Protein AF-I6F0M5-F1 (afdb_monomer)

Organism: NCBI:txid766140

Mean predicted aligned error: 5.58 Å

Structure (mmCIF, N/CA/C/O backbone):
data_AF-I6F0M5-F1
#
_entry.id   AF-I6F0M5-F1
#
loop_
_atom_site.group_PDB
_atom_site.id
_atom_site.type_symbol
_atom_site.label_atom_id
_atom_site.label_alt_id
_atom_site.label_comp_id
_atom_site.label_asym_id
_atom_site.label_entity_id
_atom_site.label_seq_id
_atom_site.pdbx_PDB_ins_code
_atom_site.Cartn_x
_atom_site.Cartn_y
_atom_site.Cartn_z
_atom_site.occupancy
_atom_site.B_iso_or_equiv
_atom_site.auth_seq_id
_atom_site.auth_comp_id
_atom_site.auth_asym_id
_atom_site.auth_atom_id
_atom_site.pdbx_PDB_model_num
ATOM 1 N N . MET A 1 1 ? 20.334 2.159 -29.868 1.00 82.06 1 MET A N 1
ATOM 2 C CA . MET A 1 1 ? 19.359 2.980 -29.120 1.00 82.06 1 MET A CA 1
ATOM 3 C C . MET A 1 1 ? 18.999 2.215 -27.858 1.00 82.06 1 MET A C 1
ATOM 5 O O . MET A 1 1 ? 18.694 1.036 -27.987 1.00 82.06 1 MET A O 1
ATOM 9 N N . LEU A 1 2 ? 19.105 2.826 -26.676 1.00 92.12 2 LEU A N 1
ATOM 10 C CA . LEU A 1 2 ? 18.750 2.194 -25.400 1.00 92.12 2 LEU A CA 1
ATOM 11 C C . LEU A 1 2 ? 17.432 2.790 -24.902 1.00 92.12 2 LEU A C 1
ATOM 13 O O . LEU A 1 2 ? 17.301 4.010 -24.867 1.00 92.12 2 LEU A O 1
ATOM 17 N N . TYR A 1 3 ? 16.492 1.931 -24.510 1.00 91.81 3 TYR A N 1
ATOM 18 C CA . TYR A 1 3 ? 15.221 2.330 -23.912 1.00 91.81 3 TYR A CA 1
ATOM 19 C C . TYR A 1 3 ? 15.143 1.799 -22.486 1.00 91.81 3 TYR A C 1
ATOM 21 O O . TYR A 1 3 ? 15.412 0.623 -22.245 1.00 91.81 3 TYR A O 1
ATOM 29 N N . ILE A 1 4 ? 14.784 2.681 -21.559 1.00 94.31 4 ILE A N 1
ATOM 30 C CA . ILE A 1 4 ? 14.603 2.372 -20.144 1.00 94.31 4 ILE A CA 1
ATOM 31 C C . ILE A 1 4 ? 13.148 2.686 -19.818 1.00 94.31 4 ILE A C 1
ATOM 33 O O . ILE A 1 4 ? 12.673 3.781 -20.120 1.00 94.31 4 ILE A O 1
ATOM 37 N N . PHE A 1 5 ? 12.460 1.721 -19.219 1.00 94.56 5 PHE A N 1
ATOM 38 C CA . PHE A 1 5 ? 11.086 1.864 -18.758 1.00 94.56 5 PHE A CA 1
ATOM 39 C C . PHE A 1 5 ? 11.051 1.575 -17.264 1.00 94.56 5 PHE A C 1
ATOM 41 O O . PHE A 1 5 ? 11.656 0.602 -16.813 1.00 94.56 5 PHE A O 1
ATOM 48 N N . ASP A 1 6 ? 10.347 2.419 -16.517 1.00 92.75 6 ASP A N 1
ATOM 49 C CA . ASP A 1 6 ? 9.994 2.107 -15.138 1.00 92.75 6 ASP A CA 1
ATOM 50 C C . ASP A 1 6 ? 8.960 0.970 -15.117 1.00 92.75 6 ASP A C 1
ATOM 52 O O . ASP A 1 6 ? 8.258 0.731 -16.102 1.00 92.75 6 ASP A O 1
ATOM 56 N N . LEU A 1 7 ? 8.878 0.235 -14.016 1.00 93.94 7 LEU A N 1
ATOM 57 C CA . LEU A 1 7 ? 7.943 -0.876 -13.889 1.00 93.94 7 LEU A CA 1
ATOM 58 C C . LEU A 1 7 ? 6.570 -0.376 -13.430 1.00 93.94 7 LEU A C 1
ATOM 60 O O . LEU A 1 7 ? 5.553 -0.637 -14.080 1.00 93.94 7 LEU A O 1
ATOM 64 N N . GLY A 1 8 ? 6.552 0.334 -12.302 1.00 91.31 8 GLY A N 1
ATOM 65 C CA . GLY A 1 8 ? 5.331 0.716 -11.606 1.00 91.31 8 GLY A CA 1
ATOM 66 C C . GLY A 1 8 ? 4.566 1.812 -12.331 1.00 91.31 8 GLY A C 1
ATOM 67 O O . GLY A 1 8 ? 5.096 2.882 -12.598 1.00 91.31 8 GLY A O 1
ATOM 68 N N . ASN A 1 9 ? 3.299 1.546 -12.637 1.00 90.88 9 ASN A N 1
ATOM 69 C CA . ASN A 1 9 ? 2.382 2.468 -13.306 1.00 90.88 9 ASN A CA 1
ATOM 70 C C . ASN A 1 9 ? 2.837 2.929 -14.710 1.00 90.88 9 ASN A C 1
ATOM 72 O O . ASN A 1 9 ? 2.286 3.882 -15.258 1.00 90.88 9 ASN A O 1
ATOM 76 N N . VAL A 1 10 ? 3.837 2.251 -15.288 1.00 93.00 10 VAL A N 1
ATOM 77 C CA . VAL A 1 10 ? 4.301 2.430 -16.674 1.00 93.00 10 VAL A CA 1
ATOM 78 C C . VAL A 1 10 ? 4.098 1.140 -17.461 1.00 93.00 10 VAL A C 1
ATOM 80 O O . VAL A 1 10 ? 3.447 1.158 -18.502 1.00 93.00 10 VAL A O 1
ATOM 83 N N . ILE A 1 11 ? 4.620 0.014 -16.965 1.00 94.94 11 ILE A N 1
ATOM 84 C CA . ILE A 1 11 ? 4.433 -1.303 -17.597 1.00 94.94 11 ILE A CA 1
ATOM 85 C C . ILE A 1 11 ? 3.314 -2.092 -16.913 1.00 94.94 11 ILE A C 1
ATOM 87 O O . ILE A 1 11 ? 2.616 -2.860 -17.574 1.00 94.94 11 ILE A O 1
ATOM 91 N N . VAL A 1 12 ? 3.128 -1.907 -15.602 1.00 94.75 12 VAL A N 1
ATOM 92 C CA . VAL A 1 12 ? 2.075 -2.575 -14.824 1.00 94.75 12 VAL A CA 1
ATOM 93 C C . VAL A 1 12 ? 1.375 -1.612 -13.873 1.00 94.75 12 VAL A C 1
ATOM 95 O O . VAL A 1 12 ? 2.028 -0.811 -13.208 1.00 94.75 12 VAL A O 1
ATOM 98 N N . ASP A 1 13 ? 0.054 -1.732 -13.749 1.00 95.06 13 ASP A N 1
ATOM 99 C CA . ASP A 1 13 ? -0.713 -0.984 -12.751 1.00 95.06 13 ASP A CA 1
ATOM 100 C C . ASP A 1 13 ? -0.420 -1.517 -11.340 1.00 95.06 13 ASP A C 1
ATOM 102 O O . ASP A 1 13 ? -0.554 -2.716 -11.066 1.00 95.06 13 ASP A O 1
ATOM 106 N N . ILE A 1 14 ? -0.035 -0.626 -10.422 1.00 93.12 14 ILE A N 1
ATOM 107 C CA . ILE A 1 14 ? 0.246 -0.958 -9.018 1.00 93.12 14 ILE A CA 1
ATOM 108 C C . ILE A 1 14 ? -0.758 -0.240 -8.116 1.00 93.12 14 ILE A C 1
ATOM 110 O O . ILE A 1 14 ? -0.886 0.979 -8.162 1.00 93.12 14 ILE A O 1
ATOM 114 N N . ASP A 1 15 ? -1.429 -0.998 -7.241 1.00 93.88 15 ASP A N 1
ATOM 115 C CA . ASP A 1 15 ? -2.380 -0.459 -6.265 1.00 93.88 15 ASP A CA 1
ATOM 116 C C . ASP A 1 15 ? -2.130 -1.002 -4.847 1.00 93.88 15 ASP A C 1
ATOM 118 O O . ASP A 1 15 ? -2.527 -2.119 -4.494 1.00 93.88 15 ASP A O 1
ATOM 122 N N . PHE A 1 16 ? -1.517 -0.172 -3.996 1.00 93.81 16 PHE A N 1
ATOM 123 C CA . PHE A 1 16 ? -1.277 -0.484 -2.582 1.00 93.81 16 PHE A CA 1
ATOM 124 C C . PHE A 1 16 ? -2.561 -0.560 -1.746 1.00 93.81 16 PHE A C 1
ATOM 126 O O . PHE A 1 16 ? -2.553 -1.182 -0.679 1.00 93.81 16 PHE A O 1
ATOM 133 N N . ASN A 1 17 ? -3.689 -0.009 -2.212 1.00 95.25 17 ASN A N 1
ATOM 134 C CA . ASN A 1 17 ? -4.950 -0.108 -1.473 1.00 95.25 17 ASN A CA 1
ATOM 135 C C . ASN A 1 17 ? -5.408 -1.559 -1.323 1.00 95.25 17 ASN A C 1
ATOM 137 O O . ASN A 1 17 ? -6.046 -1.888 -0.323 1.00 95.25 17 ASN A O 1
ATOM 141 N N . ARG A 1 18 ? -5.043 -2.437 -2.265 1.00 95.62 18 ARG A N 1
ATOM 142 C CA . ARG A 1 18 ? -5.325 -3.875 -2.171 1.00 95.62 18 ARG A CA 1
ATOM 143 C C . ARG A 1 18 ? -4.600 -4.521 -0.991 1.00 95.62 18 ARG A C 1
ATOM 145 O O . ARG A 1 18 ? -5.198 -5.312 -0.267 1.00 95.62 18 ARG A O 1
ATOM 152 N N . VAL A 1 19 ? -3.336 -4.156 -0.773 1.00 96.44 19 VAL A N 1
ATOM 153 C CA . VAL A 1 19 ? -2.530 -4.656 0.353 1.00 96.44 19 VAL A CA 1
ATOM 154 C C .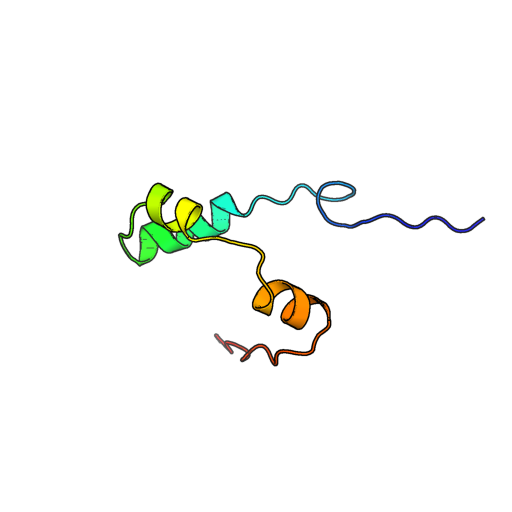 VAL A 1 19 ? -3.098 -4.144 1.675 1.00 96.44 19 VAL A C 1
ATOM 156 O O . VAL A 1 19 ? -3.350 -4.931 2.586 1.00 96.44 19 VAL A O 1
ATOM 159 N N . LEU A 1 20 ? -3.378 -2.839 1.754 1.00 97.31 20 LEU A N 1
ATOM 160 C CA . LEU A 1 20 ? -3.976 -2.238 2.947 1.00 97.31 20 LEU A CA 1
ATOM 161 C C . LEU A 1 20 ? -5.372 -2.812 3.244 1.00 97.31 20 LEU A C 1
ATOM 163 O O . LEU A 1 20 ? -5.718 -2.988 4.409 1.00 97.31 20 LEU A O 1
ATOM 167 N N . GLY A 1 21 ? -6.160 -3.139 2.215 1.00 97.50 21 GLY A N 1
ATOM 168 C CA . GLY A 1 21 ? -7.456 -3.809 2.353 1.00 97.50 21 GLY A CA 1
ATOM 169 C C . GLY A 1 21 ? -7.322 -5.191 2.989 1.00 97.50 21 GLY A C 1
ATOM 170 O O . GLY A 1 21 ? -7.974 -5.470 3.991 1.00 97.50 21 GLY A O 1
ATOM 171 N N . ALA A 1 22 ? -6.394 -6.013 2.493 1.00 98.06 22 ALA A N 1
ATOM 172 C CA . ALA A 1 22 ? -6.126 -7.329 3.072 1.00 98.06 22 ALA A CA 1
ATOM 173 C C . ALA A 1 22 ? -5.673 -7.242 4.543 1.00 98.06 22 ALA A C 1
ATOM 175 O O . ALA A 1 22 ? -6.078 -8.053 5.379 1.00 98.06 22 ALA A O 1
ATOM 176 N N . TRP A 1 23 ? -4.856 -6.241 4.887 1.00 97.75 23 TRP A N 1
ATOM 177 C CA . TRP A 1 23 ? -4.456 -5.999 6.276 1.00 97.75 23 TRP A CA 1
ATOM 178 C C . TRP A 1 23 ? -5.613 -5.507 7.14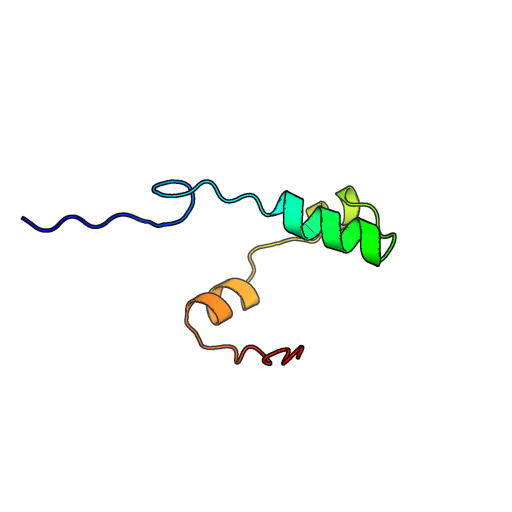3 1.00 97.75 23 TRP A C 1
ATOM 180 O O . TRP A 1 23 ? -5.754 -5.973 8.274 1.00 97.75 23 TRP A O 1
ATOM 190 N N . SER A 1 24 ? -6.456 -4.614 6.621 1.00 98.06 24 SER A N 1
ATOM 191 C CA . SER A 1 24 ? -7.684 -4.158 7.282 1.00 98.06 24 SER A CA 1
ATOM 192 C C . SER A 1 24 ? -8.583 -5.347 7.622 1.00 98.06 24 SER A C 1
ATOM 194 O O . SER A 1 24 ? -9.012 -5.493 8.767 1.00 98.06 24 SER A O 1
ATOM 196 N N . ASP A 1 25 ? -8.805 -6.252 6.668 1.00 97.75 25 ASP A N 1
ATOM 197 C CA . ASP A 1 25 ? -9.652 -7.432 6.863 1.00 97.75 25 ASP A CA 1
ATOM 198 C C . ASP A 1 25 ? -9.095 -8.389 7.924 1.00 97.75 25 ASP A C 1
ATOM 200 O O . ASP A 1 25 ? -9.848 -8.878 8.773 1.00 97.75 25 ASP A O 1
ATOM 204 N N . LEU A 1 26 ? -7.777 -8.622 7.914 1.00 98.19 26 LEU A N 1
ATOM 205 C CA . LEU A 1 26 ? -7.103 -9.522 8.854 1.00 98.19 26 LEU A CA 1
ATOM 206 C C . LEU A 1 26 ? -7.044 -8.959 10.281 1.00 98.19 26 LEU A C 1
ATOM 208 O O . LEU A 1 26 ? -7.199 -9.702 11.248 1.00 98.19 26 LEU A O 1
ATOM 212 N N . THR A 1 27 ? -6.794 -7.657 10.418 1.00 97.12 27 THR A N 1
ATOM 213 C CA . THR A 1 27 ? -6.541 -7.006 11.717 1.00 97.12 27 THR A CA 1
ATOM 214 C C . THR A 1 27 ? -7.774 -6.332 12.310 1.00 97.12 27 THR A C 1
ATOM 216 O O . THR A 1 27 ? -7.752 -5.943 13.475 1.00 97.12 27 THR A O 1
ATOM 219 N N . ARG A 1 28 ? -8.845 -6.182 11.519 1.00 97.25 28 ARG A N 1
ATOM 220 C CA . A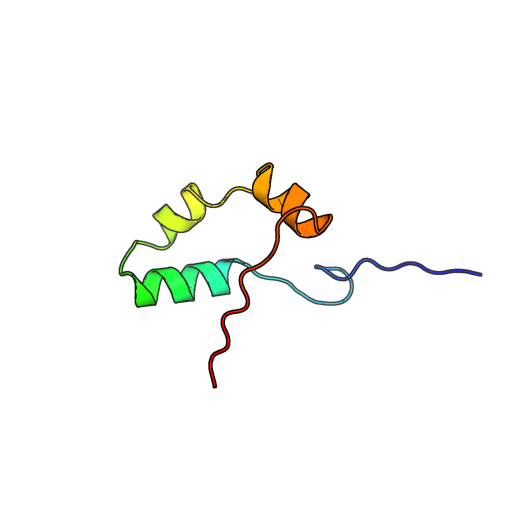RG A 1 28 ? -10.043 -5.386 11.839 1.00 97.25 28 ARG A CA 1
ATOM 221 C C . ARG A 1 28 ? -9.763 -3.899 12.090 1.00 97.25 28 ARG A C 1
ATOM 223 O O . ARG A 1 28 ? -10.631 -3.190 12.593 1.00 97.25 28 ARG A O 1
ATOM 230 N N . ILE A 1 29 ? -8.585 -3.405 11.709 1.00 97.75 29 ILE A N 1
ATOM 231 C CA . ILE A 1 29 ? -8.269 -1.975 11.726 1.00 97.75 29 ILE A CA 1
ATOM 232 C C . ILE A 1 29 ? -8.911 -1.329 10.492 1.00 97.75 29 ILE A C 1
ATOM 234 O O . ILE A 1 29 ? -8.689 -1.826 9.390 1.00 97.75 29 ILE A O 1
ATOM 238 N N . PRO A 1 30 ? -9.659 -0.215 10.621 1.00 97.50 30 PRO A N 1
ATOM 239 C CA . PRO A 1 30 ? -10.272 0.436 9.470 1.00 97.50 30 PRO A CA 1
ATOM 240 C C . PRO A 1 30 ? -9.250 0.804 8.391 1.00 97.50 30 PRO A C 1
ATOM 242 O O . PRO A 1 30 ? -8.245 1.463 8.673 1.00 97.50 30 PRO A O 1
ATOM 245 N N . LEU A 1 31 ? -9.555 0.467 7.135 1.00 97.12 31 LEU A N 1
ATOM 246 C CA . LEU A 1 31 ? -8.724 0.806 5.978 1.00 97.12 31 LEU A CA 1
ATOM 247 C C . LEU A 1 31 ? -8.348 2.296 5.932 1.00 97.12 31 LEU A C 1
ATOM 249 O O . LEU A 1 31 ? -7.211 2.630 5.622 1.00 97.12 31 LEU A O 1
ATOM 253 N N . ALA A 1 32 ? -9.275 3.198 6.267 1.00 97.06 32 ALA A N 1
ATOM 254 C CA . ALA A 1 32 ? -9.002 4.635 6.301 1.00 97.06 32 ALA A CA 1
ATOM 255 C C . ALA A 1 32 ? -7.885 5.002 7.295 1.00 97.06 32 ALA A C 1
ATOM 257 O O . ALA A 1 32 ? -7.050 5.854 6.993 1.00 97.06 32 ALA A O 1
ATOM 258 N N . SER A 1 33 ? -7.830 4.327 8.446 1.00 97.12 33 SER A N 1
ATOM 259 C CA . SER A 1 33 ? -6.770 4.512 9.438 1.00 97.12 33 SER A CA 1
ATOM 260 C C . SER A 1 33 ? -5.428 4.018 8.905 1.00 97.12 33 SER A C 1
ATOM 262 O O . SER A 1 33 ? -4.442 4.740 9.010 1.00 97.12 33 SER A O 1
ATOM 264 N N . LEU A 1 34 ? -5.406 2.843 8.264 1.00 96.88 34 LEU A N 1
ATOM 265 C CA . LEU A 1 34 ? -4.193 2.299 7.643 1.00 96.88 34 LEU A CA 1
ATOM 266 C C . LEU A 1 34 ? -3.677 3.197 6.516 1.00 96.88 34 LEU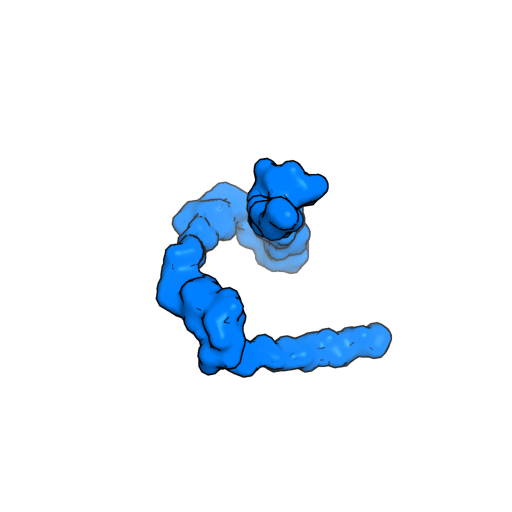 A C 1
ATOM 268 O O . LEU A 1 34 ? -2.483 3.465 6.454 1.00 96.88 34 LEU A O 1
ATOM 272 N N . LYS A 1 35 ? -4.572 3.712 5.662 1.00 96.25 35 LYS A N 1
ATOM 273 C CA . LYS A 1 35 ? -4.218 4.682 4.615 1.00 96.25 35 LYS A CA 1
A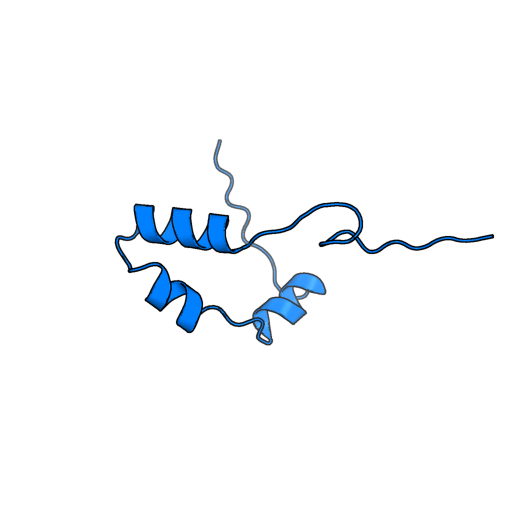TOM 274 C C . LYS A 1 35 ? -3.635 5.960 5.204 1.00 96.25 35 LYS A C 1
ATOM 276 O O . LYS A 1 35 ? -2.670 6.481 4.665 1.00 96.25 35 LYS A O 1
ATOM 281 N N . LYS A 1 36 ? -4.206 6.455 6.308 1.00 96.56 36 LYS A N 1
ATOM 282 C CA . LYS A 1 36 ? -3.714 7.663 6.978 1.00 96.56 36 LYS A CA 1
ATOM 283 C C . LYS A 1 36 ? -2.311 7.473 7.553 1.00 96.56 36 LYS A C 1
ATOM 285 O O . LYS A 1 36 ? -1.572 8.442 7.583 1.00 96.56 36 LYS A O 1
ATOM 290 N N . SER A 1 37 ? -1.971 6.272 8.018 1.00 94.50 37 SER A N 1
ATOM 291 C CA . SER A 1 37 ? -0.654 5.958 8.589 1.00 94.50 37 SER A CA 1
ATOM 292 C C . SER A 1 37 ? 0.366 5.434 7.575 1.00 94.50 37 SER A C 1
ATOM 294 O O . SER A 1 37 ? 1.518 5.214 7.937 1.00 94.50 37 SER A O 1
ATOM 296 N N . PHE A 1 38 ? -0.049 5.143 6.341 1.00 94.38 38 PHE A N 1
ATOM 297 C CA . PHE A 1 38 ? 0.832 4.583 5.324 1.00 94.38 38 PHE A CA 1
ATOM 298 C C . PHE A 1 38 ? 1.583 5.706 4.610 1.00 94.38 38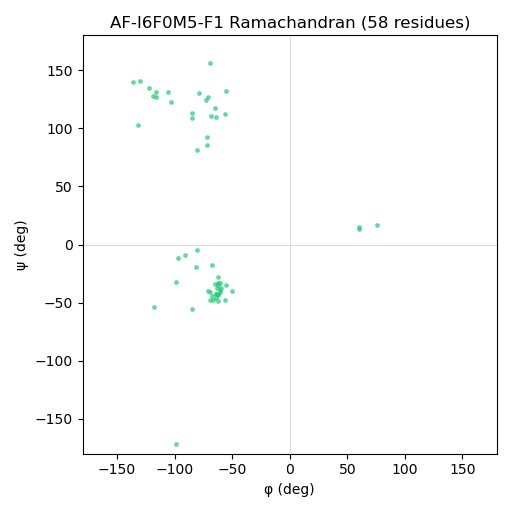 PHE A C 1
ATOM 300 O O . PHE A 1 38 ? 1.004 6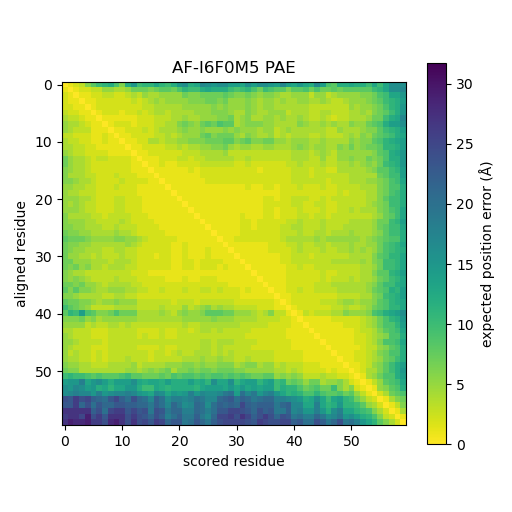.453 3.820 1.00 94.38 38 PHE A O 1
ATOM 307 N N . HIS A 1 39 ? 2.880 5.801 4.887 1.00 93.50 39 HIS A N 1
ATOM 308 C CA . HIS A 1 39 ? 3.765 6.814 4.327 1.00 93.50 39 HIS A CA 1
ATOM 309 C C . HIS A 1 39 ? 5.021 6.165 3.745 1.00 93.50 39 HIS A C 1
ATOM 311 O O . HIS A 1 39 ? 5.582 5.234 4.325 1.00 93.50 39 HIS A O 1
ATOM 317 N N . MET A 1 40 ? 5.471 6.684 2.601 1.00 90.06 40 MET A N 1
ATOM 318 C CA . MET A 1 40 ? 6.761 6.324 2.012 1.00 90.06 40 MET A CA 1
ATOM 319 C C . MET A 1 40 ? 7.857 7.121 2.718 1.00 90.06 40 MET A C 1
ATOM 321 O O . MET A 1 40 ? 8.258 8.192 2.271 1.00 90.06 40 MET A O 1
ATOM 325 N N . GLU A 1 41 ? 8.263 6.636 3.886 1.00 91.38 41 GLU A N 1
ATOM 326 C CA . GLU A 1 41 ? 9.305 7.259 4.704 1.00 91.38 41 GLU A CA 1
ATOM 327 C C . GLU A 1 41 ? 10.663 6.576 4.500 1.00 91.38 41 GLU A C 1
ATOM 329 O O . GLU A 1 41 ? 10.834 5.721 3.634 1.00 91.38 41 GLU A O 1
ATOM 334 N N . GLU A 1 42 ? 11.652 6.935 5.316 1.00 91.75 42 GLU A N 1
ATOM 335 C CA . GLU A 1 42 ? 13.035 6.478 5.162 1.00 91.75 42 GLU A CA 1
ATOM 336 C C . GLU A 1 42 ? 13.175 4.950 5.128 1.00 91.75 42 GLU A C 1
ATOM 338 O O . GLU A 1 42 ? 13.967 4.418 4.356 1.00 91.75 42 GLU A O 1
ATOM 343 N N . ALA A 1 43 ? 12.349 4.223 5.885 1.00 89.44 43 ALA A N 1
ATOM 344 C CA . ALA A 1 43 ? 12.334 2.763 5.837 1.00 89.44 43 ALA A CA 1
ATOM 345 C C . ALA A 1 43 ? 11.973 2.214 4.440 1.00 89.44 43 ALA A C 1
ATOM 347 O O . ALA A 1 43 ? 12.498 1.176 4.040 1.00 89.44 43 ALA A O 1
ATOM 348 N N . PHE A 1 44 ? 11.112 2.901 3.683 1.00 91.06 44 PHE A N 1
ATOM 349 C CA . PHE A 1 44 ? 10.781 2.524 2.309 1.00 91.06 44 PHE A CA 1
ATOM 350 C C . PHE A 1 44 ? 11.984 2.745 1.385 1.00 91.06 44 PHE A C 1
ATOM 352 O O . PHE A 1 44 ? 12.391 1.819 0.686 1.00 91.06 44 PHE A O 1
ATOM 359 N N . HIS A 1 45 ? 12.630 3.912 1.462 1.00 92.44 45 HIS A N 1
ATOM 360 C CA . HIS A 1 45 ? 13.805 4.202 0.638 1.00 92.44 45 HIS A CA 1
ATOM 361 C C . HIS A 1 45 ? 14.983 3.258 0.927 1.00 92.44 45 HIS A C 1
ATOM 363 O O . HIS A 1 45 ? 15.625 2.761 0.004 1.00 92.44 45 HIS A O 1
ATOM 369 N N . GLN A 1 46 ? 15.261 2.977 2.204 1.00 93.69 46 GLN A N 1
ATOM 370 C CA . GLN A 1 46 ? 16.301 2.021 2.594 1.00 93.69 46 GLN A CA 1
ATOM 371 C C . GLN A 1 46 ? 15.969 0.607 2.108 1.00 93.69 46 GLN A C 1
ATOM 373 O O . GLN A 1 46 ? 16.858 -0.132 1.684 1.00 93.69 46 GLN A O 1
ATOM 378 N N . HIS A 1 47 ? 14.691 0.215 2.134 1.00 91.50 47 HIS A N 1
ATOM 379 C CA . HIS A 1 47 ? 14.267 -1.068 1.585 1.00 91.50 47 HIS A CA 1
ATOM 380 C C . HIS A 1 47 ? 14.493 -1.150 0.067 1.00 91.50 47 HIS A C 1
ATOM 382 O O . HIS A 1 47 ? 15.069 -2.137 -0.390 1.00 91.50 47 HIS A O 1
ATOM 388 N N . GLU A 1 48 ? 14.121 -0.121 -0.699 1.00 91.19 48 GLU A N 1
ATOM 389 C CA . GLU A 1 48 ? 14.332 -0.083 -2.156 1.00 91.19 48 GLU A CA 1
ATOM 390 C C . GLU A 1 48 ? 15.816 -0.122 -2.548 1.00 91.19 48 GLU A C 1
ATOM 392 O O . GLU A 1 48 ? 16.176 -0.733 -3.555 1.00 91.19 48 GLU A O 1
ATOM 397 N N . ARG A 1 49 ? 16.695 0.466 -1.726 1.00 94.50 49 ARG A N 1
ATOM 398 C CA . ARG A 1 49 ? 18.157 0.404 -1.910 1.00 94.50 49 ARG A CA 1
ATOM 399 C C . ARG A 1 49 ? 18.792 -0.902 -1.412 1.00 94.50 49 ARG A C 1
ATOM 401 O O . ARG A 1 49 ? 19.991 -1.101 -1.592 1.00 94.50 49 ARG A O 1
ATOM 408 N N . GLY A 1 50 ? 18.015 -1.796 -0.796 1.00 91.94 50 GLY A N 1
ATOM 409 C CA . GLY A 1 50 ? 18.509 -3.060 -0.238 1.00 91.94 50 GLY A CA 1
ATOM 410 C C . GLY A 1 50 ? 19.279 -2.913 1.080 1.00 91.94 50 GLY A C 1
ATOM 411 O O . GLY A 1 50 ? 19.986 -3.831 1.489 1.00 91.94 50 GLY A O 1
ATOM 412 N N . GLU A 1 51 ? 19.144 -1.775 1.757 1.00 93.56 51 GLU A N 1
ATOM 413 C CA . GLU A 1 51 ? 19.829 -1.452 3.016 1.00 93.56 51 GLU A CA 1
ATOM 414 C C . GLU A 1 51 ? 19.122 -2.068 4.234 1.00 93.56 51 GLU A C 1
ATOM 416 O O . GLU A 1 51 ? 19.733 -2.271 5.283 1.00 93.56 51 GLU A O 1
ATOM 421 N N . LEU A 1 52 ? 17.843 -2.432 4.087 1.00 87.00 52 LEU A N 1
ATOM 422 C CA . LEU A 1 52 ? 17.095 -3.203 5.077 1.00 87.00 52 LEU A CA 1
ATOM 423 C C . LEU A 1 52 ? 16.962 -4.662 4.643 1.00 87.00 52 LEU A C 1
ATOM 425 O O . LEU A 1 52 ? 16.376 -4.979 3.607 1.00 87.00 52 LEU A O 1
ATOM 429 N N . ALA A 1 53 ? 17.434 -5.573 5.494 1.00 80.38 53 ALA A N 1
ATOM 430 C CA . ALA A 1 53 ? 17.215 -6.997 5.300 1.00 80.38 53 ALA A CA 1
ATOM 431 C C . ALA A 1 53 ? 15.728 -7.333 5.495 1.00 80.38 53 ALA A C 1
ATOM 433 O O . ALA A 1 53 ? 15.208 -7.326 6.615 1.00 80.38 53 ALA A O 1
ATOM 434 N N . THR A 1 54 ? 15.034 -7.693 4.416 1.00 76.88 54 THR A N 1
ATOM 435 C CA . THR A 1 54 ? 13.704 -8.293 4.529 1.00 76.88 54 THR A CA 1
ATOM 436 C C . THR A 1 54 ? 13.833 -9.642 5.231 1.00 76.88 54 THR A C 1
ATOM 438 O O . THR A 1 54 ? 14.461 -10.571 4.715 1.00 76.88 54 THR A O 1
ATOM 441 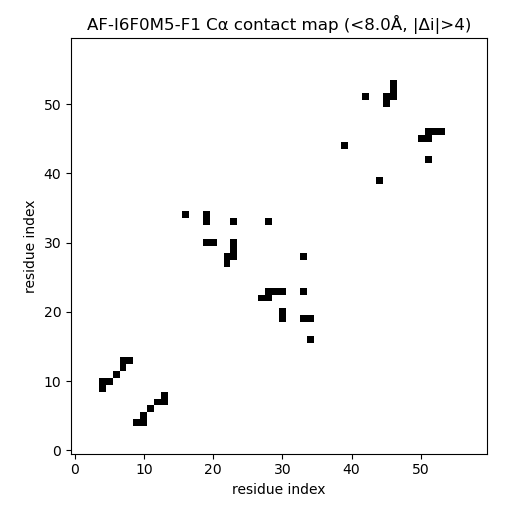N N . LYS A 1 55 ? 13.208 -9.797 6.404 1.00 69.50 55 LYS A N 1
ATOM 442 C CA . LYS A 1 55 ? 13.030 -11.128 6.994 1.00 69.50 55 LYS A CA 1
ATOM 443 C C . LYS A 1 55 ? 12.139 -11.937 6.054 1.00 69.50 55 LYS A C 1
ATOM 445 O O . LYS A 1 55 ? 10.951 -11.655 5.924 1.00 69.50 55 LYS A O 1
ATOM 450 N N . ARG A 1 56 ? 12.715 -12.939 5.384 1.00 50.56 56 ARG A N 1
ATOM 451 C CA . ARG A 1 56 ? 11.955 -13.909 4.587 1.00 50.56 56 ARG A CA 1
ATOM 452 C C . ARG A 1 56 ? 10.906 -14.562 5.483 1.00 50.56 56 ARG A C 1
ATOM 454 O O . ARG A 1 56 ? 11.246 -15.342 6.368 1.00 50.56 56 ARG A O 1
ATOM 461 N N . SER A 1 57 ? 9.632 -14.292 5.220 1.00 52.69 57 SER A N 1
ATOM 462 C CA . SER A 1 57 ? 8.565 -15.185 5.656 1.00 52.69 57 SER A CA 1
ATOM 463 C C . SER A 1 57 ? 8.644 -16.430 4.774 1.00 52.69 57 SER A C 1
ATOM 465 O O . SER A 1 57 ? 8.129 -16.453 3.660 1.00 52.69 57 SER A O 1
ATOM 467 N N . GLN A 1 58 ? 9.368 -17.455 5.227 1.00 45.44 58 GLN A N 1
ATOM 468 C CA . GLN A 1 58 ? 9.222 -18.799 4.674 1.00 45.44 58 GLN A CA 1
ATOM 469 C C . GLN A 1 58 ? 7.871 -19.339 5.146 1.00 45.44 58 GLN A C 1
ATOM 471 O O . GLN A 1 58 ? 7.779 -20.009 6.173 1.00 45.44 58 GLN A O 1
ATOM 476 N N . ARG A 1 59 ? 6.803 -19.026 4.412 1.00 53.09 59 ARG A N 1
ATOM 477 C CA . ARG A 1 59 ? 5.612 -19.873 4.437 1.00 53.09 59 ARG A CA 1
ATOM 478 C C . ARG A 1 59 ? 5.828 -20.993 3.423 1.00 53.09 59 ARG A C 1
ATOM 480 O O . ARG A 1 59 ? 6.001 -20.724 2.238 1.00 53.09 59 ARG A O 1
ATOM 487 N N . ARG A 1 60 ? 5.934 -22.212 3.958 1.00 39.53 60 ARG A N 1
ATOM 488 C CA . ARG A 1 60 ? 5.715 -23.462 3.225 1.00 39.53 60 ARG A CA 1
ATOM 489 C C . ARG A 1 60 ? 4.283 -23.510 2.709 1.00 39.53 60 ARG A C 1
ATOM 491 O O . ARG A 1 60 ? 3.413 -22.948 3.414 1.00 39.53 60 ARG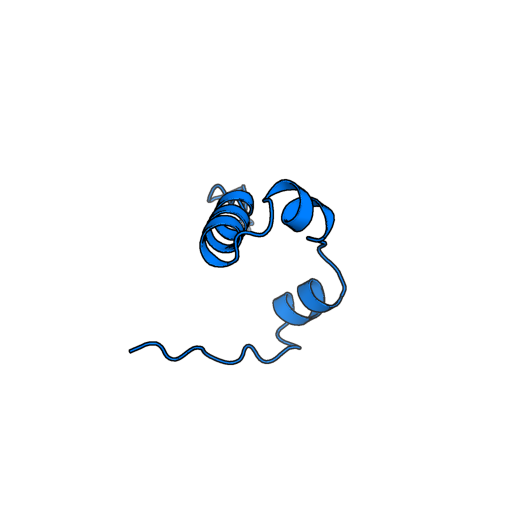 A O 1
#

Nearest PDB structures (foldseek):
  7odt-assembly1_a  TM=2.129E-01  e=5.124E+00  Homo sapiens

Radius of gyration: 15.3 Å; Cα contacts (8 Å, |Δi|>4): 26; chains: 1; bounding box: 30×31×41 Å

pLDDT: mean 89.41, std 13.49, range [39.53, 98.19]

InterPro domains:
  IPR023198 Phosphoglycolate phosphatase-like, domain 2 [G3DSA:1.10.150.240] (16-56)

Secondary structure (DSSP, 8-state):
------SBTTTB---HHHHHHHHHHHH---HHHHHHH----HHHHHHHTT-S--------

Solvent-accessible surface area (backbone atoms only — not comparable to full-atom values): 4054 Å² total; per-residue (Å²): 139,88,88,88,78,66,56,76,72,69,74,41,88,74,66,68,65,60,58,46,43,56,50,17,70,75,70,70,47,58,48,69,58,52,57,73,70,62,70,91,46,70,70,51,56,35,40,78,72,61,74,47,82,78,80,79,80,82,76,130

Foldseek 3Di:
DDDDFDVDPTVDDDDCLVVLVVVCVVVVPDSVVVVVPDDCDPVVVCVVVVVDDDDDPPDD

Sequence (60 aa):
MLYIFDLGNVIVDIDFNRVLGAWSDLTRIPLASLKKSFHMEEAFHQHERGELATKRSQRR